Protein AF-A0A4R7KQU0-F1 (afdb_monomer_lite)

pLDDT: mean 95.73, std 4.53, range [57.97, 98.69]

Secondary structure (DSSP, 8-state):
----HHHHHHHTT--SPPPPHHHHHHHHHHHHHHHHH---EEEEEEEEEEE-SSEEEETTSS-EEESHHHHHHHTT-SEEEEEEEE--HHHHHHHHHHHHH-HHHHHHHHHHHHHHHHHHHHHHHHHHHHHHHHTT--------TTSTT--GGGHHHHHHHHTGGG-

Organism: NCBI:txid1096341

Structure (mmCIF, N/CA/C/O backbone):
data_AF-A0A4R7KQU0-F1
#
_entry.id   AF-A0A4R7KQU0-F1
#
loop_
_atom_site.group_PDB
_atom_site.id
_atom_site.type_symbol
_atom_site.label_atom_id
_atom_site.label_alt_id
_atom_site.label_comp_id
_atom_site.label_asym_id
_atom_site.label_entity_id
_atom_site.label_seq_id
_atom_site.pdbx_PDB_ins_code
_atom_site.Cartn_x
_atom_site.Cartn_y
_atom_site.Cartn_z
_atom_site.occupancy
_atom_site.B_iso_or_equiv
_atom_site.auth_seq_id
_atom_site.auth_comp_id
_atom_site.auth_asym_id
_atom_site.auth_atom_id
_atom_site.pdbx_PDB_model_num
ATOM 1 N N . MET A 1 1 ? 11.617 8.931 1.743 1.00 87.38 1 MET A N 1
ATOM 2 C CA . MET A 1 1 ? 11.592 7.809 0.778 1.00 87.38 1 MET A CA 1
ATOM 3 C C . MET A 1 1 ? 12.986 7.244 0.559 1.00 87.38 1 MET A C 1
ATOM 5 O O . MET A 1 1 ? 13.794 7.822 -0.166 1.00 87.38 1 MET A O 1
ATOM 9 N N . ASN A 1 2 ? 13.256 6.113 1.199 1.00 94.19 2 ASN A N 1
ATOM 10 C CA . ASN A 1 2 ? 14.468 5.327 1.020 1.00 94.19 2 ASN A CA 1
ATOM 11 C C . ASN A 1 2 ? 14.097 4.007 0.332 1.00 94.19 2 ASN A C 1
ATOM 13 O O . ASN A 1 2 ? 13.273 3.275 0.860 1.00 94.19 2 ASN A O 1
ATOM 17 N N . ILE A 1 3 ? 14.694 3.698 -0.820 1.00 97.19 3 ILE A N 1
ATOM 18 C CA . ILE A 1 3 ? 14.395 2.462 -1.558 1.00 97.19 3 ILE A CA 1
ATOM 19 C C . ILE A 1 3 ? 15.532 1.473 -1.313 1.00 97.19 3 ILE A C 1
ATOM 21 O O . ILE A 1 3 ? 16.648 1.673 -1.801 1.00 97.19 3 ILE A O 1
ATOM 25 N N . ASN A 1 4 ? 15.273 0.425 -0.529 1.00 96.44 4 ASN A N 1
ATOM 26 C CA . ASN A 1 4 ? 16.276 -0.583 -0.218 1.00 96.44 4 ASN A CA 1
ATOM 27 C C . ASN A 1 4 ? 16.451 -1.562 -1.384 1.00 96.44 4 ASN A C 1
ATOM 29 O O . ASN A 1 4 ? 15.604 -2.417 -1.637 1.00 96.44 4 ASN A O 1
ATOM 33 N N . LYS A 1 5 ? 17.604 -1.493 -2.053 1.00 95.44 5 LYS A N 1
ATOM 34 C CA . LYS A 1 5 ? 17.941 -2.376 -3.177 1.00 95.44 5 LYS A CA 1
ATOM 35 C C . LYS A 1 5 ? 17.812 -3.870 -2.841 1.00 95.44 5 LYS A C 1
ATOM 37 O O . LYS A 1 5 ? 17.408 -4.646 -3.701 1.00 95.44 5 LYS A O 1
ATOM 42 N N . ASN A 1 6 ? 18.111 -4.286 -1.609 1.00 94.38 6 ASN A N 1
ATOM 43 C CA . ASN A 1 6 ? 17.977 -5.694 -1.220 1.00 94.38 6 ASN A CA 1
ATOM 44 C C . ASN A 1 6 ? 16.511 -6.151 -1.205 1.00 94.38 6 ASN A C 1
ATOM 46 O O . ASN A 1 6 ? 16.221 -7.278 -1.601 1.00 94.38 6 ASN A O 1
ATOM 50 N N . GLU A 1 7 ? 15.587 -5.276 -0.807 1.00 96.62 7 GLU A N 1
ATOM 51 C CA . GLU A 1 7 ? 14.152 -5.565 -0.864 1.00 96.62 7 GLU A CA 1
ATOM 52 C C . GLU A 1 7 ? 13.645 -5.560 -2.308 1.00 96.62 7 GLU A C 1
ATOM 54 O O . GLU A 1 7 ? 12.916 -6.471 -2.694 1.00 96.62 7 GLU A O 1
ATOM 59 N N . VAL A 1 8 ? 14.119 -4.630 -3.148 1.00 97.25 8 VAL A N 1
ATOM 60 C CA . VAL 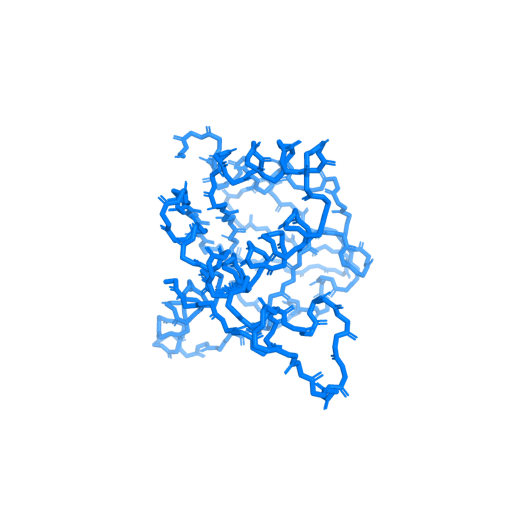A 1 8 ? 13.844 -4.651 -4.598 1.00 97.25 8 VAL A CA 1
ATOM 61 C C . VAL A 1 8 ? 14.257 -5.994 -5.206 1.00 97.25 8 VAL A C 1
ATOM 63 O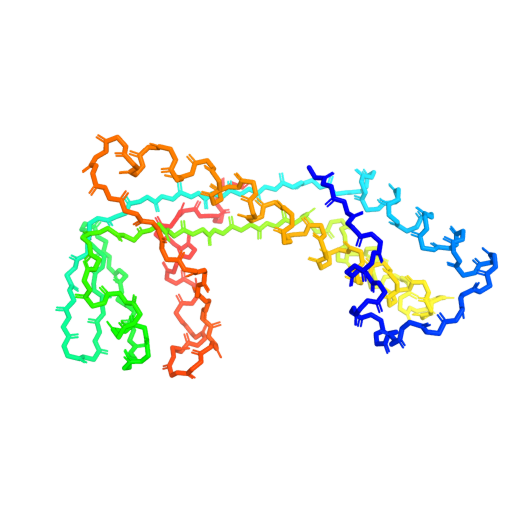 O . VAL A 1 8 ? 13.461 -6.649 -5.876 1.00 97.25 8 VAL A O 1
ATOM 66 N N . LEU A 1 9 ? 15.473 -6.463 -4.917 1.00 95.75 9 LEU A N 1
ATOM 67 C CA . LEU A 1 9 ? 15.956 -7.773 -5.358 1.00 95.75 9 LEU A CA 1
ATOM 68 C C . LEU A 1 9 ? 15.082 -8.921 -4.826 1.00 95.75 9 LEU A C 1
ATOM 70 O O . LEU A 1 9 ? 14.773 -9.852 -5.573 1.00 95.75 9 LEU A O 1
ATOM 74 N N . ARG A 1 10 ? 14.636 -8.851 -3.565 1.00 95.38 10 ARG A N 1
ATOM 75 C CA . ARG A 1 10 ? 13.711 -9.833 -2.980 1.00 95.38 10 ARG A CA 1
ATOM 76 C C . ARG A 1 10 ? 12.378 -9.875 -3.733 1.00 95.38 10 ARG A C 1
ATOM 78 O O . ARG A 1 10 ? 11.906 -10.975 -4.025 1.00 95.38 10 ARG A O 1
ATOM 85 N N . TYR A 1 11 ? 11.791 -8.726 -4.079 1.00 96.00 11 TYR A N 1
ATOM 86 C CA . TYR A 1 11 ? 10.566 -8.650 -4.890 1.00 96.00 11 TYR A CA 1
ATOM 87 C C . TYR A 1 11 ? 10.770 -9.205 -6.305 1.00 96.00 11 TYR A C 1
ATOM 89 O O . TYR A 1 11 ? 9.891 -9.884 -6.828 1.00 96.00 11 TYR A O 1
ATOM 97 N N . LEU A 1 12 ? 11.964 -9.028 -6.878 1.00 95.12 12 LEU A N 1
ATOM 98 C CA . LEU A 1 12 ? 12.368 -9.641 -8.148 1.00 95.12 12 LEU A CA 1
ATOM 99 C C . LEU A 1 12 ? 12.672 -11.151 -8.039 1.00 95.12 12 LEU A C 1
ATOM 101 O O . LEU A 1 12 ? 13.053 -11.780 -9.026 1.00 95.12 12 LEU A O 1
ATOM 105 N N . GLY A 1 13 ? 12.526 -11.756 -6.855 1.00 93.81 13 GLY A N 1
ATOM 106 C CA . GLY A 1 13 ? 12.734 -13.187 -6.631 1.00 93.81 13 GLY A CA 1
ATOM 107 C C . GLY A 1 13 ? 14.199 -13.609 -6.494 1.00 93.81 13 GLY A C 1
ATOM 108 O O . GLY A 1 13 ? 14.498 -14.807 -6.566 1.00 93.81 13 GLY A O 1
ATOM 109 N N . TYR A 1 14 ? 15.121 -12.665 -6.281 1.00 92.06 14 TYR A N 1
ATOM 110 C CA . TYR A 1 14 ? 16.527 -12.978 -6.036 1.00 92.06 14 TYR A CA 1
ATOM 111 C C . TYR A 1 14 ? 16.717 -13.635 -4.661 1.00 92.06 14 TYR A C 1
ATOM 113 O O . TYR A 1 14 ? 16.144 -13.234 -3.651 1.00 92.06 14 TYR A O 1
ATOM 121 N N . LYS A 1 15 ? 17.551 -14.675 -4.637 1.00 87.56 15 LYS A N 1
ATOM 122 C CA . LYS A 1 15 ? 17.918 -15.504 -3.484 1.00 87.56 15 LYS A CA 1
ATOM 123 C C . LYS A 1 15 ? 19.434 -15.469 -3.265 1.00 87.56 15 LYS A C 1
ATOM 125 O O . LYS A 1 15 ? 20.073 -16.512 -3.147 1.00 87.56 15 LYS A O 1
ATOM 130 N N . ASN A 1 16 ? 20.002 -14.263 -3.223 1.00 82.56 16 ASN A N 1
ATOM 131 C CA . ASN A 1 16 ? 21.435 -14.002 -3.017 1.00 82.56 16 ASN A CA 1
ATOM 132 C C . ASN A 1 16 ? 22.372 -14.556 -4.108 1.00 82.56 16 ASN A C 1
ATOM 134 O O . ASN A 1 16 ? 23.564 -14.737 -3.860 1.00 82.56 16 ASN A O 1
ATOM 138 N N . GLN A 1 17 ? 21.868 -14.827 -5.316 1.00 88.94 17 GLN A N 1
ATOM 139 C CA . GLN A 1 17 ? 22.739 -15.047 -6.470 1.00 88.94 17 GLN A CA 1
ATOM 140 C C . GLN A 1 17 ? 23.491 -13.754 -6.834 1.00 88.94 17 GLN A C 1
ATOM 142 O O . GLN A 1 17 ? 22.959 -12.663 -6.603 1.00 88.94 17 GLN A O 1
ATOM 147 N N . PRO A 1 18 ? 24.703 -13.851 -7.412 1.00 84.81 18 PRO A N 1
ATOM 148 C CA . PRO A 1 18 ? 25.403 -12.678 -7.915 1.00 84.81 18 PRO A CA 1
ATOM 149 C C . PRO A 1 18 ? 24.569 -11.977 -8.993 1.00 84.81 18 PRO A C 1
ATOM 151 O O . PRO A 1 18 ? 23.957 -12.632 -9.838 1.00 84.81 18 PRO A O 1
ATOM 154 N N . ILE A 1 19 ? 24.570 -10.648 -8.950 1.00 89.81 19 ILE A N 1
ATOM 155 C CA . ILE A 1 19 ? 24.015 -9.787 -9.995 1.00 89.81 19 ILE A CA 1
ATOM 156 C C . ILE A 1 19 ? 25.167 -9.260 -10.844 1.00 89.81 19 ILE A C 1
ATOM 158 O O . ILE A 1 19 ? 26.235 -8.953 -10.307 1.00 89.81 19 ILE A O 1
ATOM 162 N N . ASP A 1 20 ? 24.972 -9.194 -12.158 1.00 91.44 20 ASP A N 1
ATOM 163 C CA . ASP A 1 20 ? 25.934 -8.521 -13.025 1.00 91.44 20 ASP A CA 1
ATOM 164 C C . ASP A 1 20 ? 25.816 -6.993 -12.900 1.00 91.44 20 ASP A C 1
ATOM 166 O O . ASP A 1 20 ? 24.857 -6.452 -12.339 1.00 91.44 20 ASP A O 1
ATOM 170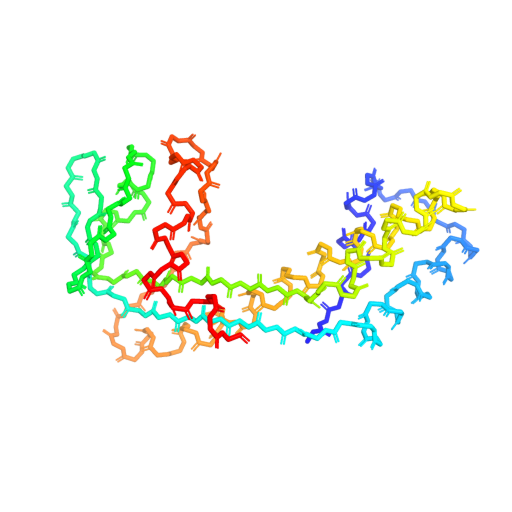 N N . GLU A 1 21 ? 26.843 -6.296 -13.383 1.00 93.38 21 GLU A N 1
ATOM 171 C CA . GLU A 1 21 ? 26.944 -4.839 -13.286 1.00 93.38 21 GLU A CA 1
ATOM 172 C C . GLU A 1 21 ? 25.811 -4.140 -14.050 1.00 93.38 21 GLU A C 1
ATOM 174 O O . GLU A 1 21 ? 25.198 -3.221 -13.516 1.00 93.38 21 GLU A O 1
ATOM 179 N N . ASN A 1 22 ? 25.438 -4.658 -15.226 1.00 93.38 22 ASN A N 1
ATOM 180 C CA . ASN A 1 22 ? 24.360 -4.105 -16.050 1.00 93.38 22 ASN A CA 1
ATOM 181 C C . ASN A 1 22 ? 23.008 -4.127 -15.326 1.00 93.38 22 ASN A C 1
ATOM 183 O O . ASN A 1 22 ? 22.265 -3.146 -15.351 1.00 93.38 22 ASN A O 1
ATOM 187 N N . LEU A 1 23 ? 22.662 -5.243 -14.679 1.00 91.88 23 LEU A N 1
ATOM 188 C CA . LEU A 1 23 ? 21.429 -5.351 -13.910 1.00 91.88 23 LEU A CA 1
ATOM 189 C C . LEU A 1 23 ? 21.466 -4.439 -12.682 1.00 91.88 23 LEU A C 1
ATOM 191 O O . LEU A 1 23 ? 20.458 -3.817 -12.350 1.00 91.88 23 LEU A O 1
ATOM 195 N N . ASN A 1 24 ? 22.612 -4.354 -12.007 1.00 95.00 24 ASN A N 1
ATOM 196 C CA . ASN A 1 24 ? 22.767 -3.480 -10.853 1.00 95.00 24 ASN A CA 1
ATOM 197 C C . ASN A 1 24 ? 22.567 -2.001 -11.231 1.00 95.00 24 ASN A C 1
ATOM 199 O O . ASN A 1 24 ? 21.805 -1.303 -10.561 1.00 95.00 24 ASN A O 1
ATOM 203 N N . GLU A 1 25 ? 23.178 -1.553 -12.330 1.00 97.06 25 GLU A N 1
ATOM 204 C CA . GLU A 1 25 ? 22.988 -0.211 -12.892 1.00 97.06 25 GLU A CA 1
ATOM 205 C C . GLU A 1 25 ? 21.537 0.031 -13.327 1.00 97.06 25 GLU A C 1
ATOM 207 O O . GLU A 1 25 ? 20.980 1.103 -13.084 1.00 97.06 25 GLU A O 1
ATOM 212 N N . LEU A 1 26 ? 20.886 -0.973 -13.925 1.00 97.19 26 LEU A N 1
ATOM 213 C CA . LEU A 1 26 ? 19.481 -0.876 -14.313 1.00 97.19 26 LEU A CA 1
ATOM 214 C C . LEU A 1 26 ? 18.575 -0.674 -13.092 1.00 97.19 26 LEU A C 1
ATOM 216 O O . LEU A 1 26 ? 17.694 0.188 -13.133 1.00 97.19 26 LEU A O 1
ATOM 220 N N . ILE A 1 27 ? 18.808 -1.414 -12.004 1.00 97.75 27 ILE A N 1
ATOM 221 C CA . ILE A 1 27 ? 18.079 -1.239 -10.741 1.00 97.75 27 ILE A CA 1
ATOM 222 C C . ILE A 1 27 ? 18.312 0.164 -10.177 1.00 97.75 27 ILE A C 1
ATOM 224 O O . ILE A 1 27 ? 17.339 0.833 -9.834 1.00 97.75 27 ILE A O 1
ATOM 228 N N . ASP A 1 28 ? 19.559 0.640 -10.133 1.00 98.19 28 ASP A N 1
ATOM 229 C CA . ASP A 1 28 ? 19.868 1.999 -9.665 1.00 98.19 28 ASP A CA 1
ATOM 230 C C . ASP A 1 28 ? 19.146 3.068 -10.494 1.00 98.19 28 ASP A C 1
ATOM 232 O O . ASP A 1 28 ? 18.506 3.959 -9.936 1.00 98.19 28 ASP A O 1
ATOM 236 N N . SER A 1 29 ? 19.135 2.922 -11.821 1.00 98.44 29 SER A N 1
ATOM 237 C CA . SER A 1 29 ? 18.414 3.846 -12.702 1.00 98.44 29 SER A CA 1
ATOM 238 C C . SER A 1 29 ? 16.898 3.848 -12.461 1.00 98.44 29 SER A C 1
ATOM 240 O O . SER A 1 29 ? 16.261 4.896 -12.556 1.00 98.44 29 SER A O 1
ATOM 242 N N . CYS A 1 30 ? 16.305 2.697 -12.123 1.00 98.62 30 CYS A N 1
ATOM 243 C CA . CYS A 1 30 ? 14.879 2.596 -11.803 1.00 98.62 30 CYS A CA 1
ATOM 244 C C . CYS A 1 30 ? 14.566 3.201 -10.429 1.00 98.62 30 CYS A C 1
ATOM 246 O O . CYS A 1 30 ? 13.541 3.861 -10.270 1.00 98.62 30 CYS A O 1
ATOM 248 N N . ILE A 1 31 ? 15.455 3.021 -9.447 1.00 98.62 31 ILE A N 1
ATOM 249 C CA . ILE A 1 31 ? 15.350 3.657 -8.127 1.00 98.62 31 ILE A CA 1
ATOM 250 C C . ILE A 1 31 ? 15.333 5.181 -8.274 1.00 98.62 31 ILE A C 1
ATOM 252 O O . ILE A 1 31 ? 14.490 5.850 -7.670 1.00 98.62 31 ILE A O 1
ATOM 256 N N . ASP A 1 32 ? 16.249 5.731 -9.069 1.00 98.50 32 ASP A N 1
ATOM 257 C CA . ASP A 1 32 ? 16.328 7.173 -9.292 1.00 98.50 32 ASP A CA 1
ATOM 258 C C . ASP A 1 32 ? 15.122 7.694 -10.078 1.00 98.50 32 ASP A C 1
ATOM 260 O O . ASP A 1 32 ? 14.548 8.718 -9.704 1.00 98.50 32 ASP A O 1
ATOM 264 N N . GLU A 1 33 ? 14.647 6.949 -11.079 1.00 98.56 33 GLU A N 1
ATOM 265 C CA . GLU A 1 33 ? 13.427 7.305 -11.805 1.00 98.56 33 GLU A CA 1
ATOM 266 C C . GLU A 1 33 ? 12.190 7.327 -10.894 1.00 98.56 33 GLU A C 1
ATOM 268 O O . GLU A 1 33 ? 11.413 8.276 -10.971 1.00 98.56 33 GLU A O 1
ATOM 273 N N . ILE A 1 34 ? 12.007 6.351 -9.991 1.00 98.56 34 ILE A N 1
ATOM 274 C CA . ILE A 1 34 ? 10.901 6.380 -9.014 1.00 98.56 34 ILE A CA 1
ATOM 275 C C . ILE A 1 34 ? 10.960 7.648 -8.160 1.00 98.56 34 ILE A C 1
ATOM 277 O O . ILE A 1 34 ? 9.939 8.316 -7.979 1.00 98.56 34 ILE A O 1
ATOM 281 N N . LYS A 1 35 ? 12.145 8.011 -7.656 1.00 97.88 35 LYS A N 1
ATOM 282 C CA . LYS A 1 35 ? 12.322 9.237 -6.862 1.00 97.88 35 LYS A CA 1
ATOM 283 C C . LYS A 1 35 ? 11.970 10.493 -7.653 1.00 97.88 35 LYS A C 1
ATOM 285 O O . LYS A 1 35 ? 11.420 11.419 -7.068 1.00 97.88 35 LYS A O 1
ATOM 290 N N . GLU A 1 36 ? 12.263 10.521 -8.948 1.00 98.19 36 GLU A N 1
ATOM 291 C CA . GLU A 1 36 ? 11.957 11.655 -9.820 1.00 98.19 36 GLU A CA 1
ATOM 292 C C . GLU A 1 36 ? 10.459 11.769 -10.146 1.00 98.19 36 GLU A C 1
ATOM 294 O O . GLU A 1 36 ? 9.893 12.862 -10.093 1.00 98.19 36 GLU A O 1
ATOM 299 N N . ILE A 1 37 ? 9.805 10.658 -10.504 1.00 98.19 37 ILE A N 1
ATOM 300 C CA . ILE A 1 37 ? 8.431 10.691 -11.031 1.00 98.19 37 ILE A CA 1
ATOM 301 C C . ILE A 1 37 ? 7.352 10.626 -9.946 1.00 98.19 37 ILE A C 1
ATOM 303 O O . ILE A 1 37 ? 6.207 11.007 -10.217 1.00 98.19 37 ILE A O 1
ATOM 307 N N . SER A 1 38 ? 7.687 10.114 -8.759 1.00 97.62 38 SER A N 1
ATOM 308 C CA . SER A 1 38 ? 6.732 9.964 -7.660 1.00 97.62 38 SER A CA 1
ATOM 309 C C . SER A 1 38 ? 6.262 11.319 -7.118 1.00 97.62 38 SER A C 1
ATOM 311 O O . SER A 1 38 ? 7.029 12.271 -6.992 1.00 97.62 38 SER A O 1
ATOM 313 N N . ASP A 1 39 ? 4.978 11.394 -6.778 1.00 96.62 39 ASP A N 1
ATOM 314 C CA . ASP A 1 39 ? 4.374 12.486 -6.007 1.00 96.62 39 ASP A CA 1
ATOM 315 C C . ASP A 1 39 ? 3.701 11.862 -4.778 1.00 96.62 39 ASP A C 1
ATOM 317 O O . ASP A 1 39 ? 2.481 11.657 -4.774 1.00 96.62 39 ASP A O 1
ATOM 321 N N . PRO A 1 40 ? 4.496 11.427 -3.779 1.00 96.25 40 PRO A N 1
ATOM 322 C CA . PRO A 1 40 ? 3.985 10.621 -2.690 1.00 96.25 40 PRO A CA 1
ATOM 323 C C . PRO A 1 40 ? 3.014 11.415 -1.821 1.00 96.25 40 PRO A C 1
ATOM 325 O O . PRO A 1 40 ? 3.323 12.502 -1.330 1.00 96.25 40 PRO A O 1
ATOM 328 N N . ARG A 1 41 ? 1.843 10.830 -1.577 1.00 95.69 41 ARG A N 1
ATOM 329 C CA . ARG A 1 41 ? 0.824 11.383 -0.681 1.00 95.69 41 ARG A CA 1
ATOM 330 C C . ARG A 1 41 ? 0.374 10.320 0.291 1.00 95.69 41 ARG A C 1
ATOM 332 O O . ARG A 1 41 ? 0.274 9.144 -0.055 1.00 95.69 41 ARG A O 1
ATOM 339 N N . TYR A 1 42 ? 0.064 10.746 1.505 1.00 96.19 42 TYR A N 1
ATOM 340 C CA . TYR A 1 42 ? -0.555 9.883 2.491 1.00 96.19 42 TYR A CA 1
ATOM 341 C C . TYR A 1 42 ? -1.539 10.662 3.354 1.00 96.19 42 TYR A C 1
ATOM 343 O O . TYR A 1 42 ? -1.456 11.884 3.510 1.00 96.19 42 TYR A O 1
ATOM 351 N N . ILE A 1 43 ? -2.467 9.925 3.945 1.00 96.94 43 ILE A N 1
ATOM 352 C CA . ILE A 1 43 ? -3.348 10.414 4.990 1.00 96.94 43 ILE A CA 1
ATOM 353 C C . ILE A 1 43 ? -3.467 9.354 6.075 1.00 96.94 43 ILE A C 1
ATOM 355 O O . ILE A 1 43 ? -3.679 8.178 5.792 1.00 96.94 43 ILE A O 1
ATOM 359 N N . CYS A 1 44 ? -3.317 9.792 7.322 1.00 96.25 44 CYS A N 1
ATOM 360 C CA . CYS A 1 44 ? -3.441 8.943 8.491 1.00 96.25 44 CYS A CA 1
ATOM 361 C C . CYS A 1 44 ? -4.304 9.631 9.542 1.00 96.25 44 CYS A C 1
ATOM 363 O O . CYS A 1 44 ? -3.987 10.743 9.962 1.00 96.25 44 CYS A O 1
ATOM 365 N N . ASN A 1 45 ? -5.348 8.941 9.996 1.00 96.12 45 ASN A N 1
ATOM 366 C CA . ASN A 1 45 ? -6.182 9.372 11.114 1.00 96.12 45 ASN A CA 1
ATOM 367 C C . ASN A 1 45 ? -6.241 8.259 12.165 1.00 96.12 45 ASN A C 1
ATOM 369 O O . ASN A 1 45 ? -6.248 7.076 11.827 1.00 96.12 45 ASN A O 1
ATOM 373 N N . ILE A 1 46 ? -6.301 8.642 13.441 1.00 96.56 46 ILE A N 1
ATOM 374 C CA . ILE A 1 46 ? -6.392 7.707 14.568 1.00 96.56 46 ILE A CA 1
ATOM 375 C C . ILE A 1 46 ? -7.790 7.794 15.174 1.00 96.56 46 ILE A C 1
ATOM 377 O O . ILE A 1 46 ? -8.258 8.881 15.513 1.00 96.56 46 ILE A O 1
ATOM 381 N N . PHE A 1 47 ? -8.432 6.642 15.344 1.00 97.44 47 PHE A N 1
ATOM 382 C CA . PHE A 1 47 ? -9.787 6.518 15.875 1.00 97.44 47 PHE A CA 1
ATOM 383 C C . PHE A 1 47 ? -9.785 5.663 17.135 1.00 97.44 47 PHE A C 1
ATOM 385 O O . PHE A 1 47 ? -9.066 4.669 17.200 1.00 97.44 47 PHE A O 1
ATOM 392 N N . ASP A 1 48 ? -10.620 6.000 18.116 1.00 97.69 48 ASP A N 1
ATOM 393 C CA . ASP A 1 48 ? -10.929 5.065 19.201 1.00 97.69 48 ASP A CA 1
ATOM 394 C C . ASP A 1 48 ? -11.738 3.890 18.638 1.00 97.69 48 ASP A C 1
ATOM 396 O O . ASP A 1 48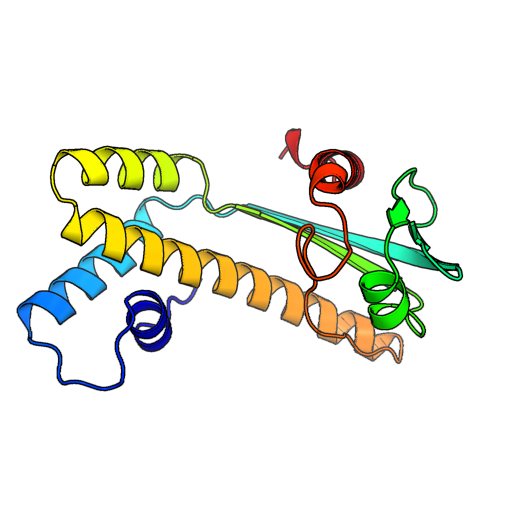 ? -12.614 4.089 17.793 1.00 97.69 48 ASP A O 1
ATOM 400 N N . VAL A 1 49 ? -11.492 2.670 19.111 1.00 97.75 49 VAL A N 1
ATOM 401 C CA . VAL A 1 49 ? -12.167 1.473 18.586 1.00 97.75 49 VAL A CA 1
ATOM 402 C C . VAL A 1 49 ? -13.015 0.762 19.626 1.00 97.75 49 VAL A C 1
ATOM 404 O O . VAL A 1 49 ? -12.703 0.742 20.815 1.00 97.75 49 VAL A O 1
ATOM 407 N N . LYS A 1 50 ? -14.092 0.141 19.148 1.00 97.75 50 LYS A N 1
ATOM 408 C CA . LYS A 1 50 ? -14.879 -0.837 19.898 1.00 97.75 50 LYS A CA 1
ATOM 409 C C . LYS A 1 50 ? -14.744 -2.182 19.211 1.00 97.75 50 LYS A C 1
ATOM 411 O O . LYS A 1 50 ? -15.105 -2.320 18.044 1.00 97.75 50 LYS A O 1
ATOM 416 N N . VAL A 1 51 ? -14.207 -3.150 19.938 1.00 97.12 51 VAL A N 1
ATOM 417 C CA . VAL A 1 51 ? -13.971 -4.498 19.426 1.00 97.12 51 VAL A CA 1
ATOM 418 C C . VAL A 1 51 ? -15.103 -5.411 19.880 1.00 97.12 51 VAL A C 1
ATOM 420 O O . VAL A 1 51 ? -15.384 -5.513 21.074 1.00 97.12 51 VAL A O 1
ATOM 423 N N . PHE A 1 52 ? -15.738 -6.071 18.920 1.00 95.88 52 PHE A N 1
ATOM 424 C CA . PHE A 1 52 ? -16.772 -7.083 19.109 1.00 95.88 52 PHE A CA 1
ATOM 425 C C . PHE A 1 52 ? -16.273 -8.434 18.586 1.00 95.88 52 PHE A C 1
ATOM 427 O O . PHE A 1 52 ? -15.211 -8.518 17.976 1.00 95.88 52 PHE A O 1
ATOM 434 N N . GLU A 1 53 ? -17.043 -9.502 18.804 1.00 91.56 53 GLU A N 1
ATOM 435 C CA . GLU A 1 53 ? -16.621 -10.882 18.512 1.00 91.56 53 GLU A CA 1
ATOM 436 C C . GLU A 1 53 ? -16.149 -11.112 17.063 1.00 91.56 53 GLU A C 1
ATOM 438 O O . GLU A 1 53 ? -15.185 -11.842 16.857 1.00 91.56 53 GLU A O 1
ATOM 443 N N . ASN A 1 54 ? -16.777 -10.470 16.070 1.00 94.56 54 ASN A N 1
ATOM 444 C CA . ASN A 1 54 ? -16.447 -10.641 14.644 1.00 94.56 54 ASN A CA 1
ATOM 445 C C . ASN A 1 54 ? -16.304 -9.316 13.877 1.00 94.56 54 ASN A C 1
ATOM 447 O O . ASN A 1 54 ? -16.286 -9.307 12.644 1.00 94.56 54 ASN A O 1
ATOM 451 N N . GLU A 1 55 ? -16.252 -8.192 14.590 1.00 96.94 55 GLU A N 1
ATOM 452 C CA . GLU A 1 55 ? -16.067 -6.888 13.965 1.00 96.94 55 GLU A CA 1
ATOM 453 C C . GLU A 1 55 ? -15.399 -5.871 14.891 1.00 96.94 55 GLU A C 1
ATOM 455 O O . GLU A 1 55 ? -15.479 -5.958 16.117 1.00 96.94 55 GLU A O 1
ATOM 460 N N . VAL A 1 56 ? -14.775 -4.865 14.286 1.00 98.19 56 VAL A N 1
ATOM 461 C CA . VAL A 1 56 ? -14.195 -3.704 14.958 1.00 98.19 56 VAL A CA 1
ATOM 462 C C . VAL A 1 56 ? -14.834 -2.445 14.394 1.00 98.19 56 VAL A C 1
ATOM 464 O O . VAL A 1 56 ? -14.779 -2.196 13.191 1.00 98.19 56 VAL A O 1
ATOM 467 N N . GLN A 1 57 ? -15.429 -1.636 15.263 1.00 98.12 57 GLN A N 1
ATOM 468 C CA . GLN A 1 57 ? -16.058 -0.372 14.887 1.00 98.12 57 GLN A CA 1
ATOM 469 C C . GLN A 1 57 ? -15.147 0.800 15.247 1.00 98.12 57 GLN A C 1
ATOM 471 O O . GLN A 1 57 ? -14.673 0.901 16.383 1.00 98.12 57 GLN A O 1
ATOM 476 N N . LEU A 1 58 ? -14.932 1.706 14.291 1.00 98.00 58 LEU A N 1
ATOM 477 C CA . LEU A 1 58 ? -14.174 2.936 14.508 1.00 98.00 58 LEU A CA 1
ATOM 478 C C . LEU A 1 58 ? -15.115 4.044 14.985 1.00 98.00 58 LEU A C 1
ATOM 480 O O . LEU A 1 58 ? -16.040 4.452 14.280 1.00 98.00 58 LEU A O 1
ATOM 484 N N . SER A 1 59 ? -14.876 4.534 16.199 1.00 97.25 59 SER A N 1
ATOM 485 C CA . SER A 1 59 ? -15.740 5.506 16.872 1.00 97.25 59 SER A CA 1
ATOM 486 C C . SER A 1 59 ? -15.843 6.806 16.077 1.00 97.25 59 SER A C 1
ATOM 488 O O . SER A 1 59 ? -14.863 7.274 15.503 1.00 97.25 59 SER A O 1
ATOM 490 N N . ASN A 1 60 ? -17.033 7.415 16.087 1.00 95.00 60 ASN A N 1
ATOM 491 C CA . ASN A 1 60 ? -17.364 8.634 15.333 1.00 95.00 60 ASN A CA 1
ATOM 492 C C . ASN A 1 60 ? -17.270 8.484 13.804 1.00 95.00 60 ASN A C 1
ATOM 494 O O . ASN A 1 60 ? -17.166 9.477 13.086 1.00 95.00 60 ASN A O 1
ATOM 498 N N . THR A 1 61 ? -17.333 7.252 13.298 1.00 95.81 61 THR A N 1
ATOM 499 C CA . THR A 1 61 ? -17.374 6.945 11.866 1.00 95.81 61 THR A CA 1
ATOM 500 C C . THR A 1 61 ? -18.404 5.848 11.595 1.00 95.81 61 THR A C 1
ATOM 502 O O . THR A 1 61 ? -18.871 5.186 12.519 1.00 95.81 61 THR A O 1
ATOM 505 N N . ASN A 1 62 ? -18.724 5.623 10.320 1.00 92.75 62 ASN A N 1
ATOM 506 C CA . ASN A 1 62 ? -19.533 4.478 9.890 1.00 92.75 62 ASN A CA 1
ATOM 507 C C . ASN A 1 62 ? -18.665 3.280 9.452 1.00 92.75 62 ASN A C 1
ATOM 509 O O . ASN A 1 62 ? -19.171 2.354 8.821 1.00 92.75 62 ASN A O 1
ATOM 513 N N . LEU A 1 63 ? -17.356 3.298 9.733 1.00 97.38 63 LEU A N 1
ATOM 514 C CA . LEU A 1 63 ? -16.436 2.243 9.320 1.00 97.38 63 LEU A CA 1
ATOM 515 C C . LEU A 1 63 ? -16.458 1.085 10.319 1.00 97.38 63 LEU A C 1
ATOM 517 O O . LEU A 1 63 ? -16.164 1.243 11.505 1.00 97.38 63 LEU A O 1
ATOM 521 N N . THR A 1 64 ? -16.792 -0.090 9.793 1.00 97.50 64 THR A N 1
ATOM 522 C CA . THR A 1 64 ? -16.763 -1.366 10.507 1.00 97.50 64 THR A CA 1
ATOM 523 C C . THR A 1 64 ? -15.847 -2.322 9.757 1.00 97.50 64 THR A C 1
ATOM 525 O O . THR A 1 64 ? -16.082 -2.615 8.586 1.00 97.50 64 THR A O 1
ATOM 528 N N . LEU A 1 65 ? -14.808 -2.807 10.430 1.00 97.94 65 LEU A N 1
ATOM 529 C CA . LEU A 1 65 ? -13.907 -3.833 9.917 1.00 97.94 65 LEU A CA 1
ATOM 530 C C . LEU A 1 65 ? -14.444 -5.192 10.358 1.00 97.94 65 LEU A C 1
ATOM 532 O O . LEU A 1 65 ? -14.529 -5.454 11.554 1.00 97.94 65 LEU A O 1
ATOM 536 N N . ARG A 1 66 ? -14.843 -6.040 9.413 1.00 97.50 66 ARG A N 1
ATOM 537 C CA . ARG A 1 66 ? -15.410 -7.366 9.701 1.00 97.50 66 ARG A CA 1
ATOM 538 C C . ARG A 1 66 ? -14.350 -8.443 9.523 1.00 97.50 66 ARG A C 1
ATOM 540 O O . ARG A 1 66 ? -13.524 -8.323 8.625 1.00 97.50 66 ARG A O 1
ATOM 547 N N . GLY A 1 67 ? -14.413 -9.486 10.342 1.00 97.12 67 GLY A N 1
ATOM 548 C CA . GLY A 1 67 ? -13.497 -10.625 10.275 1.00 97.12 67 GLY A CA 1
ATOM 549 C C . GLY A 1 67 ? -12.929 -10.990 11.641 1.00 97.12 67 GLY A C 1
ATOM 550 O O . GLY A 1 67 ? -12.711 -10.133 12.501 1.00 97.12 67 GLY A O 1
ATOM 551 N N . ARG A 1 68 ? -12.682 -12.280 11.855 1.00 97.44 68 ARG A N 1
ATOM 552 C CA . ARG A 1 68 ? -12.089 -12.792 13.093 1.00 97.44 68 ARG A CA 1
ATOM 553 C C . ARG A 1 68 ? -10.628 -12.395 13.206 1.00 97.44 68 ARG A C 1
ATOM 555 O O . ARG A 1 68 ? -10.171 -12.111 14.311 1.00 97.44 68 ARG A O 1
ATOM 562 N N . ASP A 1 69 ? -9.898 -12.355 12.096 1.00 97.00 69 ASP A N 1
ATOM 563 C CA . ASP A 1 69 ? -8.468 -12.063 12.108 1.00 97.00 69 ASP A CA 1
ATOM 564 C C . ASP A 1 69 ? -8.213 -10.602 12.480 1.00 97.00 69 ASP A C 1
ATOM 566 O O . ASP A 1 69 ? -7.394 -10.336 13.361 1.00 97.00 69 ASP A O 1
ATOM 570 N N . ILE A 1 70 ? -8.978 -9.661 11.913 1.00 97.44 70 ILE A N 1
ATOM 571 C CA . ILE A 1 70 ? -8.879 -8.240 12.279 1.00 97.44 70 ILE A CA 1
ATOM 572 C C . ILE A 1 70 ? -9.339 -7.982 13.722 1.00 97.44 70 ILE A C 1
ATOM 574 O O . ILE A 1 70 ? -8.693 -7.226 14.451 1.00 97.44 70 ILE A O 1
ATOM 578 N N . THR A 1 71 ? -10.396 -8.659 14.182 1.00 97.62 71 THR A N 1
ATOM 579 C CA . THR A 1 71 ? -10.830 -8.598 15.584 1.00 97.62 71 THR A CA 1
ATOM 580 C C . THR A 1 71 ? -9.745 -9.116 16.524 1.00 97.62 71 THR A C 1
ATOM 582 O O . THR A 1 71 ? -9.468 -8.496 17.549 1.00 97.62 71 THR A O 1
ATOM 585 N N . ASN A 1 72 ? -9.098 -10.235 16.191 1.00 96.94 72 ASN A N 1
ATOM 586 C CA . ASN A 1 72 ? -8.002 -10.786 16.986 1.00 96.94 72 ASN A CA 1
ATOM 587 C C . ASN A 1 72 ? -6.789 -9.855 16.994 1.00 96.94 72 ASN A C 1
ATOM 589 O O . ASN A 1 72 ? -6.197 -9.631 18.050 1.00 96.94 72 ASN A O 1
ATOM 593 N N . HIS A 1 73 ? -6.463 -9.284 15.837 1.00 97.31 73 HIS A N 1
ATOM 594 C CA . HIS A 1 73 ? -5.374 -8.335 15.657 1.00 97.31 73 HIS A CA 1
ATOM 595 C C . HIS A 1 73 ? -5.557 -7.057 16.497 1.00 97.31 73 HIS A C 1
ATOM 597 O O . HIS A 1 73 ? -4.581 -6.536 17.038 1.00 97.31 73 HIS A O 1
ATOM 603 N N . LEU A 1 74 ? -6.801 -6.588 16.661 1.00 97.19 74 LEU A N 1
ATOM 604 C CA . LEU A 1 74 ? -7.149 -5.378 17.418 1.00 97.19 74 LEU A CA 1
ATOM 605 C C . LEU A 1 74 ? -7.740 -5.650 18.812 1.00 97.19 74 LEU A C 1
ATOM 607 O O . LEU A 1 74 ? -8.151 -4.709 19.483 1.00 97.19 74 LEU A O 1
ATOM 611 N N . ARG A 1 75 ? -7.763 -6.904 19.289 1.00 96.12 75 ARG A N 1
ATOM 612 C CA . ARG A 1 75 ? -8.510 -7.335 20.491 1.00 96.12 75 ARG A CA 1
ATOM 613 C C . ARG A 1 75 ? -8.263 -6.484 21.739 1.00 96.12 75 ARG A C 1
ATOM 615 O O . ARG A 1 75 ? -9.193 -6.217 22.493 1.00 96.12 75 ARG A O 1
ATOM 622 N N . ASN A 1 76 ? -7.012 -6.085 21.958 1.00 95.19 76 ASN A N 1
ATOM 623 C CA . ASN A 1 76 ? -6.587 -5.300 23.122 1.00 95.19 76 ASN A CA 1
ATOM 624 C C . ASN A 1 76 ? -6.302 -3.829 22.772 1.00 95.19 76 ASN A C 1
ATOM 626 O O . ASN A 1 76 ? -5.790 -3.078 23.606 1.00 95.19 76 ASN A O 1
ATOM 630 N N . SER A 1 77 ? -6.603 -3.420 21.541 1.00 96.75 77 SER A N 1
ATOM 631 C CA . SER A 1 77 ? -6.339 -2.078 21.044 1.00 96.75 77 SER A CA 1
ATOM 632 C C . SER A 1 77 ? -7.428 -1.119 21.512 1.00 96.75 77 SER A C 1
ATOM 634 O O . SER A 1 77 ? -8.619 -1.396 21.408 1.00 96.75 77 SER A O 1
ATOM 636 N N . LYS A 1 78 ? -7.012 0.047 22.015 1.00 96.12 78 LYS A N 1
ATOM 637 C CA . LYS A 1 78 ? -7.924 1.155 22.358 1.00 96.12 78 LYS A CA 1
ATOM 638 C C . LYS A 1 78 ? -8.174 2.083 21.173 1.00 96.12 78 LYS A C 1
ATOM 640 O O . LYS A 1 78 ? -9.210 2.736 21.098 1.00 96.12 78 LYS A O 1
ATOM 645 N N . LYS A 1 79 ? -7.201 2.144 20.265 1.00 97.31 79 LYS A N 1
ATOM 646 C CA . LYS A 1 79 ? -7.174 3.013 19.093 1.00 97.31 79 LYS A CA 1
ATOM 647 C C . LYS A 1 79 ? -6.743 2.219 17.863 1.00 97.31 79 LYS A C 1
ATOM 649 O O . LYS A 1 79 ? -6.040 1.219 17.990 1.00 97.31 79 LYS A O 1
ATOM 654 N N . CYS A 1 80 ? -7.140 2.685 16.688 1.00 97.44 80 CYS A N 1
ATOM 655 C CA . CYS A 1 80 ? -6.706 2.175 15.394 1.00 97.44 80 CYS A CA 1
ATOM 656 C C . CYS A 1 80 ? -6.283 3.354 14.516 1.00 97.44 80 CYS A C 1
ATOM 658 O O . CYS A 1 80 ? -7.060 4.289 14.306 1.00 97.44 80 CYS A O 1
ATOM 660 N N . ALA A 1 81 ? -5.040 3.313 14.039 1.00 97.25 81 ALA A N 1
ATOM 661 C CA . ALA A 1 81 ? -4.571 4.203 12.990 1.00 97.25 81 ALA A CA 1
ATOM 662 C C . ALA A 1 81 ? -4.989 3.628 11.635 1.00 97.25 81 ALA A C 1
ATOM 664 O O . ALA A 1 81 ? -4.738 2.458 11.354 1.00 97.25 81 ALA A O 1
ATOM 665 N N . VAL A 1 82 ? -5.620 4.450 10.804 1.00 97.56 82 VAL A N 1
ATOM 666 C CA . VAL A 1 82 ? -6.008 4.083 9.441 1.00 97.56 82 VAL A CA 1
ATOM 667 C C . VAL A 1 82 ? -5.183 4.924 8.485 1.00 97.56 82 VAL A C 1
ATOM 669 O O . VAL A 1 82 ? -5.200 6.151 8.578 1.00 97.56 82 VAL A O 1
ATOM 672 N N . LEU A 1 83 ? -4.466 4.255 7.585 1.00 97.38 83 LEU A N 1
ATOM 673 C CA . LEU A 1 83 ? -3.532 4.851 6.638 1.00 97.38 83 LEU A CA 1
ATOM 674 C C . LEU A 1 83 ? -3.978 4.549 5.206 1.00 97.38 83 LEU A C 1
ATOM 676 O O . LEU A 1 83 ? -4.315 3.413 4.884 1.00 97.38 83 LEU A O 1
ATOM 680 N N . ALA A 1 84 ? -3.922 5.562 4.349 1.00 97.44 84 ALA A N 1
ATOM 681 C CA . ALA A 1 84 ? -3.895 5.401 2.902 1.00 97.44 84 ALA A CA 1
ATOM 682 C C . ALA A 1 84 ? -2.689 6.162 2.342 1.00 97.44 84 ALA A C 1
ATOM 684 O O . ALA A 1 84 ? -2.421 7.290 2.765 1.00 97.44 84 ALA A O 1
ATOM 685 N N . SER A 1 85 ? -1.971 5.554 1.403 1.00 96.62 85 SER A N 1
ATOM 686 C CA . SER A 1 85 ? -0.782 6.121 0.768 1.00 96.62 85 SER A CA 1
ATOM 687 C C . SER A 1 85 ? -0.762 5.809 -0.730 1.00 96.62 85 SER A C 1
ATOM 689 O O . SER A 1 85 ? -1.368 4.845 -1.193 1.00 96.62 85 SER A O 1
ATOM 691 N N . THR A 1 86 ? -0.090 6.656 -1.505 1.00 97.00 86 THR A N 1
ATOM 692 C CA . THR A 1 86 ? 0.117 6.476 -2.947 1.00 97.00 86 THR A CA 1
ATOM 693 C C . THR A 1 86 ? 1.432 7.122 -3.373 1.00 97.00 86 THR A C 1
ATOM 695 O O . THR A 1 86 ? 1.865 8.096 -2.757 1.00 97.00 86 THR A O 1
ATOM 698 N N . LEU A 1 87 ? 2.047 6.612 -4.444 1.00 97.94 87 LEU A N 1
ATOM 699 C CA . LEU A 1 87 ? 3.170 7.263 -5.133 1.00 97.94 87 LEU A CA 1
ATOM 700 C C . LEU A 1 87 ? 2.716 8.217 -6.251 1.00 97.94 87 LEU A C 1
ATOM 702 O O . LEU A 1 87 ? 3.545 8.888 -6.869 1.00 97.94 87 LEU A O 1
ATOM 706 N N . GLY A 1 88 ? 1.408 8.283 -6.507 1.00 96.81 88 GLY A N 1
ATOM 707 C CA . GLY A 1 88 ? 0.805 9.097 -7.553 1.00 96.81 88 GLY A CA 1
ATOM 708 C C . GLY A 1 88 ? 0.765 8.411 -8.923 1.00 96.81 88 GLY A C 1
ATOM 709 O O . GLY A 1 88 ? 1.624 7.612 -9.289 1.00 96.81 88 GLY A O 1
ATOM 710 N N . VAL A 1 89 ? -0.226 8.803 -9.729 1.00 96.94 89 VAL A N 1
ATOM 711 C CA . VAL A 1 89 ? -0.569 8.180 -11.026 1.00 96.94 89 VAL A CA 1
ATOM 712 C C . VAL A 1 89 ? 0.567 8.184 -12.061 1.00 96.94 89 VAL A C 1
ATOM 714 O O . VAL A 1 89 ? 0.549 7.423 -13.025 1.00 96.94 89 VAL A O 1
ATOM 717 N N . LYS A 1 90 ? 1.572 9.054 -11.899 1.00 98.31 90 LYS A N 1
ATOM 718 C CA . LYS A 1 90 ? 2.731 9.104 -12.802 1.00 98.31 90 LYS A CA 1
ATOM 719 C C . LYS A 1 90 ? 3.550 7.814 -12.755 1.00 98.31 90 LYS A C 1
ATOM 721 O O . LYS A 1 90 ? 4.061 7.417 -13.799 1.00 98.31 90 LYS A O 1
ATOM 726 N N . VAL A 1 91 ? 3.638 7.170 -11.589 1.00 98.44 91 VAL A N 1
ATOM 727 C CA . VAL A 1 91 ? 4.325 5.882 -11.428 1.00 98.44 91 VAL A CA 1
ATOM 728 C C . VAL A 1 91 ? 3.600 4.803 -12.230 1.00 98.44 91 VAL A C 1
ATOM 730 O O . VAL A 1 91 ? 4.209 4.212 -13.120 1.00 98.44 91 VAL A O 1
ATOM 733 N N . ASP A 1 92 ? 2.290 4.645 -12.024 1.00 97.81 92 ASP A N 1
ATOM 734 C CA . ASP A 1 92 ? 1.472 3.651 -12.737 1.00 97.81 92 ASP A CA 1
ATOM 735 C C . ASP A 1 92 ? 1.524 3.852 -14.257 1.00 97.81 92 ASP A C 1
ATOM 737 O O . ASP A 1 92 ? 1.734 2.910 -15.022 1.00 97.81 92 ASP A O 1
ATOM 741 N N . ASN A 1 93 ? 1.406 5.104 -14.715 1.00 98.44 93 ASN A N 1
ATOM 742 C CA . ASN A 1 93 ? 1.507 5.439 -16.136 1.00 98.44 93 ASN A CA 1
ATOM 743 C C . ASN A 1 93 ? 2.871 5.058 -16.722 1.00 98.44 93 ASN A C 1
ATOM 745 O O . ASN A 1 93 ? 2.954 4.620 -17.873 1.00 98.44 93 ASN A O 1
ATOM 749 N N . ARG A 1 94 ? 3.948 5.253 -15.955 1.00 98.62 94 ARG A N 1
ATOM 750 C CA . ARG A 1 94 ? 5.301 4.937 -16.405 1.00 98.62 94 ARG A CA 1
ATOM 751 C C . ARG A 1 94 ? 5.531 3.432 -16.470 1.00 98.62 94 ARG A C 1
ATOM 753 O O . ARG A 1 94 ? 6.058 2.969 -17.481 1.00 98.62 94 ARG A O 1
ATOM 760 N N . ILE A 1 95 ? 5.092 2.686 -15.458 1.00 98.62 95 ILE A N 1
ATOM 761 C CA . ILE A 1 95 ? 5.136 1.219 -15.453 1.00 98.62 95 ILE A CA 1
ATOM 762 C C . ILE A 1 95 ? 4.341 0.681 -16.649 1.00 98.62 95 ILE A C 1
ATOM 764 O O . ILE A 1 95 ? 4.910 -0.013 -17.487 1.00 98.62 95 ILE A O 1
ATOM 768 N N . GLY A 1 96 ? 3.090 1.117 -16.832 1.00 98.50 96 GLY A N 1
ATOM 769 C CA . GLY A 1 96 ? 2.240 0.666 -17.941 1.00 98.50 96 GLY A CA 1
ATOM 770 C C . GLY A 1 96 ? 2.755 1.039 -19.339 1.00 98.50 96 GLY A C 1
ATOM 771 O O . GLY A 1 96 ? 2.459 0.360 -20.327 1.00 98.50 96 GLY A O 1
ATOM 772 N N . TYR A 1 97 ? 3.548 2.108 -19.462 1.00 98.56 97 TYR A N 1
ATOM 773 C CA . TYR A 1 97 ? 4.294 2.386 -20.690 1.00 98.56 97 TYR A CA 1
ATOM 774 C C . TYR A 1 97 ? 5.423 1.368 -20.899 1.00 98.56 97 TYR A C 1
ATOM 776 O O . TYR A 1 97 ? 5.542 0.809 -21.991 1.00 98.56 97 TYR A O 1
ATOM 784 N N . LEU A 1 98 ? 6.241 1.123 -19.868 1.00 98.62 98 LEU A N 1
ATOM 785 C CA . LEU A 1 98 ? 7.380 0.207 -19.942 1.00 98.62 98 LEU A CA 1
ATOM 786 C C . LEU A 1 98 ? 6.943 -1.230 -20.212 1.00 98.62 98 LEU A C 1
ATOM 788 O O . LEU A 1 98 ? 7.589 -1.894 -21.010 1.00 98.62 98 LEU A O 1
ATOM 792 N N . GLU A 1 99 ? 5.806 -1.683 -19.687 1.00 98.50 99 GLU A N 1
ATOM 793 C CA . GLU A 1 99 ? 5.255 -3.013 -19.993 1.00 98.50 99 GLU A CA 1
ATOM 794 C C . GLU A 1 99 ? 5.120 -3.283 -21.505 1.00 98.50 99 GLU A C 1
ATOM 796 O O . GLU A 1 99 ? 5.148 -4.431 -21.943 1.00 98.50 99 GLU A O 1
ATOM 801 N N . ARG A 1 100 ? 4.994 -2.233 -22.328 1.00 98.19 100 ARG A N 1
ATOM 802 C CA . ARG A 1 100 ? 4.852 -2.345 -23.789 1.00 98.19 100 ARG A CA 1
ATOM 803 C C . ARG A 1 100 ? 6.171 -2.274 -24.548 1.00 98.19 100 ARG A C 1
ATOM 805 O O . ARG A 1 100 ? 6.227 -2.747 -25.680 1.00 98.19 100 ARG A O 1
ATOM 812 N N . VAL A 1 101 ? 7.193 -1.635 -23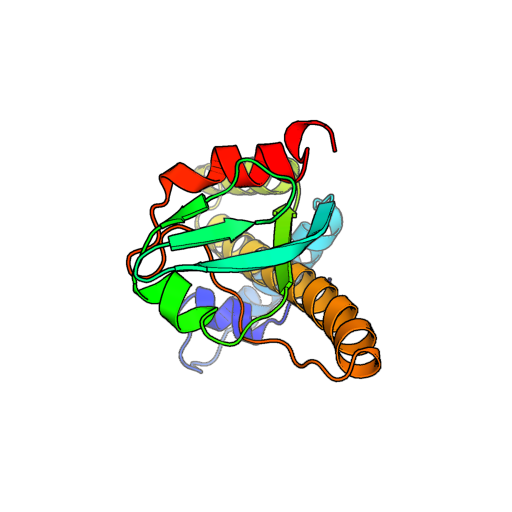.978 1.00 98.06 101 VAL A N 1
ATOM 813 C CA . VAL A 1 101 ? 8.441 -1.312 -24.696 1.00 98.06 101 VAL A CA 1
ATOM 814 C C . VAL A 1 101 ? 9.689 -1.940 -24.078 1.00 98.06 101 VAL A C 1
ATOM 816 O O . VAL A 1 101 ? 10.674 -2.130 -24.782 1.00 98.06 101 VAL A O 1
ATOM 819 N N . ASP A 1 102 ? 9.647 -2.267 -22.789 1.00 98.12 102 ASP A N 1
ATOM 820 C CA . ASP A 1 102 ? 10.730 -2.854 -22.005 1.00 98.12 102 ASP A CA 1
ATOM 821 C C . ASP A 1 102 ? 10.160 -3.546 -20.751 1.00 98.12 102 ASP A C 1
ATOM 823 O O . ASP A 1 102 ? 10.061 -2.964 -19.666 1.00 98.12 102 ASP A O 1
ATOM 827 N N . MET A 1 103 ? 9.766 -4.812 -20.916 1.00 97.69 103 MET A N 1
ATOM 828 C CA . MET A 1 103 ? 9.158 -5.611 -19.847 1.00 97.69 103 MET A CA 1
ATOM 829 C C . MET A 1 103 ? 10.100 -5.805 -18.650 1.00 97.69 103 MET A C 1
ATOM 831 O O . MET A 1 103 ? 9.661 -5.795 -17.503 1.00 97.69 103 MET A O 1
ATOM 835 N N . THR A 1 104 ? 11.402 -5.960 -18.900 1.00 96.75 104 THR A N 1
ATOM 836 C CA . THR A 1 104 ? 12.395 -6.142 -17.833 1.00 96.75 104 THR A CA 1
ATOM 837 C C . THR A 1 104 ? 12.453 -4.903 -16.949 1.00 96.75 104 THR A C 1
ATOM 839 O O . THR A 1 104 ? 12.366 -5.005 -15.726 1.00 96.75 104 THR A O 1
ATOM 842 N N . ARG A 1 105 ? 12.545 -3.719 -17.562 1.00 98.25 105 ARG A N 1
ATOM 843 C CA . ARG A 1 105 ? 12.565 -2.452 -16.832 1.00 98.25 105 ARG A CA 1
ATOM 844 C C . ARG A 1 105 ? 11.231 -2.159 -16.152 1.00 98.25 105 ARG A C 1
ATOM 846 O O . ARG A 1 105 ? 11.245 -1.598 -15.064 1.00 98.25 105 ARG A O 1
ATOM 853 N N . ALA A 1 106 ? 10.102 -2.567 -16.739 1.00 98.56 106 ALA A N 1
ATOM 854 C CA . ALA A 1 106 ? 8.788 -2.456 -16.104 1.00 98.56 106 ALA A CA 1
ATOM 855 C C . ALA A 1 106 ? 8.735 -3.212 -14.768 1.00 98.56 106 ALA A C 1
ATOM 857 O O . ALA A 1 106 ? 8.375 -2.623 -13.754 1.00 98.56 106 ALA A O 1
ATOM 858 N N . LEU A 1 107 ? 9.177 -4.476 -14.754 1.00 98.19 107 LEU A N 1
ATOM 859 C CA . LEU A 1 107 ? 9.218 -5.303 -13.542 1.00 98.19 107 LEU A CA 1
ATOM 860 C C . LEU A 1 107 ? 10.149 -4.725 -12.470 1.00 98.19 107 LEU A C 1
ATOM 862 O O . LEU A 1 107 ? 9.815 -4.721 -11.288 1.00 98.19 107 LEU A O 1
ATOM 866 N N . ILE A 1 108 ? 11.320 -4.222 -12.872 1.00 98.44 108 ILE A N 1
ATOM 867 C CA . ILE A 1 108 ? 12.268 -3.601 -11.938 1.00 98.44 108 ILE A CA 1
ATOM 868 C C . ILE A 1 108 ? 11.691 -2.303 -11.368 1.00 98.44 108 ILE A C 1
ATOM 870 O O . ILE A 1 108 ? 11.791 -2.072 -10.163 1.00 98.44 108 ILE A O 1
ATOM 874 N N . LEU A 1 109 ? 11.067 -1.470 -12.205 1.00 98.69 109 LEU A N 1
ATOM 875 C CA . LEU A 1 109 ? 10.452 -0.222 -11.770 1.00 98.69 109 LEU A CA 1
ATOM 876 C C . LEU A 1 109 ? 9.273 -0.477 -10.816 1.00 98.69 109 LEU A C 1
ATOM 878 O O . LEU A 1 109 ? 9.167 0.211 -9.805 1.00 98.69 109 LEU A O 1
ATOM 882 N N . ASP A 1 110 ? 8.446 -1.490 -11.083 1.00 98.62 110 ASP A N 1
ATOM 883 C CA . ASP A 1 110 ? 7.344 -1.914 -10.207 1.00 98.62 110 ASP A CA 1
ATOM 884 C C . ASP A 1 110 ? 7.841 -2.451 -8.850 1.00 98.62 110 ASP A C 1
ATOM 886 O O . ASP A 1 110 ? 7.333 -2.080 -7.788 1.00 98.62 110 ASP A O 1
ATOM 890 N N . ALA A 1 111 ? 8.928 -3.230 -8.844 1.00 98.50 111 ALA A N 1
ATOM 891 C CA . ALA A 1 111 ? 9.584 -3.655 -7.606 1.00 98.50 111 ALA A CA 1
ATOM 892 C C . ALA A 1 111 ? 10.157 -2.462 -6.809 1.00 98.50 111 ALA A C 1
ATOM 894 O O . ALA A 1 111 ? 10.055 -2.425 -5.580 1.00 98.50 111 ALA A O 1
ATOM 895 N N . CYS A 1 112 ? 10.720 -1.458 -7.494 1.00 98.69 112 CYS A N 1
ATOM 896 C CA . CYS A 1 112 ? 11.169 -0.213 -6.863 1.00 98.69 112 CYS A CA 1
ATOM 897 C C . CYS A 1 112 ? 9.994 0.595 -6.292 1.00 98.69 112 CYS A C 1
ATOM 899 O O . CYS A 1 112 ? 10.104 1.123 -5.187 1.00 98.69 112 CYS A O 1
ATOM 901 N N . ALA A 1 113 ? 8.870 0.675 -7.012 1.00 98.62 113 ALA A N 1
ATOM 902 C CA . ALA A 1 113 ? 7.640 1.314 -6.547 1.00 98.62 113 ALA A CA 1
ATOM 903 C C . ALA A 1 113 ? 7.066 0.611 -5.304 1.00 98.62 113 ALA A C 1
ATOM 905 O O . ALA A 1 113 ? 6.677 1.274 -4.343 1.00 98.62 113 ALA A O 1
ATOM 906 N N . THR A 1 114 ? 7.084 -0.722 -5.276 1.00 98.25 114 THR A N 1
ATOM 907 C CA . THR A 1 114 ? 6.650 -1.514 -4.115 1.00 98.25 114 THR A CA 1
ATOM 908 C C . THR A 1 114 ? 7.477 -1.178 -2.871 1.00 98.25 114 THR A C 1
ATOM 910 O O . THR A 1 114 ? 6.930 -0.877 -1.812 1.00 98.25 114 THR A O 1
ATOM 913 N N . GLU A 1 115 ? 8.804 -1.149 -2.988 1.00 98.44 115 GLU A N 1
ATOM 914 C CA . GLU A 1 115 ? 9.663 -0.788 -1.855 1.00 98.44 115 GLU A CA 1
ATOM 915 C C . GLU A 1 115 ? 9.522 0.694 -1.456 1.00 98.44 115 GLU A C 1
ATOM 917 O O . GLU A 1 115 ? 9.552 1.044 -0.275 1.00 98.44 115 GLU A O 1
ATOM 922 N N . ALA A 1 116 ? 9.314 1.582 -2.430 1.00 98.50 116 ALA A N 1
ATOM 923 C CA . ALA A 1 116 ? 9.075 2.998 -2.183 1.00 98.50 116 ALA A CA 1
ATOM 924 C C . ALA A 1 116 ? 7.808 3.247 -1.347 1.00 98.50 116 ALA A C 1
ATOM 926 O O . ALA A 1 116 ? 7.855 4.027 -0.389 1.00 98.50 116 ALA A O 1
ATOM 927 N N . ILE A 1 117 ? 6.689 2.585 -1.673 1.00 98.19 117 ILE A N 1
ATOM 928 C CA . ILE A 1 117 ? 5.443 2.755 -0.915 1.00 98.19 117 ILE A CA 1
ATOM 929 C C . ILE A 1 117 ? 5.551 2.156 0.493 1.00 98.19 117 ILE A C 1
ATOM 931 O O . ILE A 1 117 ? 5.075 2.770 1.449 1.00 98.19 117 ILE A O 1
ATOM 935 N N . GLU A 1 118 ? 6.259 1.033 0.656 1.00 97.50 118 GLU A N 1
ATOM 936 C CA . GLU A 1 118 ? 6.539 0.453 1.975 1.00 97.50 118 GLU A CA 1
ATOM 937 C C . GLU A 1 118 ? 7.408 1.374 2.838 1.00 97.50 118 GLU A C 1
ATOM 939 O O . GLU A 1 118 ? 7.110 1.575 4.018 1.00 97.50 118 GLU A O 1
ATOM 944 N N . SER A 1 119 ? 8.431 2.015 2.257 1.00 97.38 119 SER A N 1
ATOM 945 C CA . SER A 1 119 ? 9.234 3.022 2.962 1.00 97.38 119 SER A CA 1
ATOM 946 C C . SER A 1 119 ? 8.377 4.178 3.479 1.00 97.38 119 SER A C 1
ATOM 948 O O . SER A 1 119 ? 8.597 4.621 4.604 1.00 97.38 119 SER A O 1
ATOM 950 N N . ILE A 1 120 ? 7.405 4.661 2.701 1.00 97.31 120 ILE A N 1
ATOM 951 C CA . ILE A 1 120 ? 6.499 5.736 3.137 1.00 97.31 120 ILE A CA 1
ATOM 952 C C . ILE A 1 120 ? 5.598 5.247 4.274 1.00 97.31 120 ILE A C 1
ATOM 954 O O . ILE A 1 120 ? 5.439 5.941 5.277 1.00 97.31 120 ILE A O 1
ATOM 958 N N . CYS A 1 121 ? 5.033 4.045 4.156 1.00 97.19 121 CYS A N 1
ATOM 959 C CA . CYS A 1 121 ? 4.210 3.456 5.210 1.00 97.19 121 CYS A CA 1
ATOM 960 C C . CYS A 1 121 ? 4.991 3.270 6.521 1.00 97.19 121 CYS A C 1
ATOM 962 O O . CYS A 1 121 ? 4.453 3.561 7.589 1.00 97.19 121 CYS A O 1
ATOM 964 N N . ASN A 1 122 ? 6.259 2.854 6.444 1.00 96.44 122 ASN A N 1
ATOM 965 C CA . ASN A 1 122 ? 7.154 2.753 7.599 1.00 96.44 122 ASN A CA 1
ATOM 966 C C . ASN A 1 122 ? 7.417 4.123 8.242 1.00 96.44 122 ASN A C 1
ATOM 968 O O . ASN A 1 122 ? 7.304 4.250 9.458 1.00 96.44 122 ASN A O 1
ATOM 972 N N . GLU A 1 123 ? 7.702 5.160 7.443 1.00 95.56 123 GLU A N 1
ATOM 973 C CA . GLU A 1 123 ? 7.904 6.527 7.949 1.00 95.56 123 GLU A CA 1
ATOM 974 C C . GLU A 1 123 ? 6.658 7.044 8.701 1.00 95.56 123 GLU A C 1
ATOM 976 O O . GLU A 1 123 ? 6.776 7.645 9.772 1.00 95.56 123 GLU A O 1
ATOM 981 N N . VAL A 1 124 ? 5.452 6.775 8.183 1.00 95.81 124 VAL A N 1
ATOM 982 C CA . VAL A 1 124 ? 4.196 7.155 8.854 1.00 95.81 124 VAL A CA 1
ATOM 983 C C . VAL A 1 124 ? 3.982 6.356 10.141 1.00 95.81 124 VAL A C 1
ATOM 985 O O . VAL A 1 124 ? 3.616 6.936 11.163 1.00 95.81 124 VAL A O 1
ATOM 988 N N . GLU A 1 125 ? 4.228 5.045 10.118 1.00 95.62 125 GLU A N 1
ATOM 989 C CA . GLU A 1 125 ? 4.121 4.180 11.296 1.00 95.62 125 GLU A CA 1
ATOM 990 C C . GLU A 1 125 ? 5.061 4.630 12.426 1.00 95.62 125 GLU A C 1
ATOM 992 O O . GLU A 1 125 ? 4.639 4.767 13.579 1.00 95.62 125 GLU A O 1
ATOM 997 N N . ASP A 1 126 ? 6.317 4.932 12.094 1.00 94.31 126 ASP A N 1
ATOM 998 C CA . ASP A 1 126 ? 7.303 5.447 13.043 1.00 94.31 126 ASP A CA 1
ATOM 999 C C . ASP A 1 126 ? 6.837 6.772 13.667 1.00 94.31 126 ASP A C 1
ATOM 1001 O O . ASP A 1 126 ? 6.968 6.975 14.879 1.00 94.31 126 ASP A O 1
ATOM 1005 N N . GLY A 1 127 ? 6.206 7.636 12.863 1.00 94.88 127 GLY A N 1
ATOM 1006 C CA . GLY A 1 127 ? 5.593 8.883 13.318 1.00 94.88 127 GLY A CA 1
ATOM 1007 C C . GLY A 1 127 ? 4.428 8.700 14.299 1.00 94.88 127 GLY A C 1
ATOM 1008 O O . GLY A 1 127 ? 4.178 9.589 15.114 1.00 94.88 127 GLY A O 1
ATOM 1009 N N . ILE A 1 128 ? 3.737 7.555 14.272 1.00 95.56 128 ILE A N 1
ATOM 1010 C CA . ILE A 1 128 ? 2.641 7.215 15.200 1.00 95.56 128 ILE A CA 1
ATOM 1011 C C . ILE A 1 128 ? 3.181 6.618 16.507 1.00 95.56 128 ILE A C 1
ATOM 1013 O O . ILE A 1 128 ? 2.582 6.809 17.571 1.00 95.56 128 ILE A O 1
ATOM 1017 N N . ARG A 1 129 ? 4.328 5.928 16.456 1.00 95.19 129 ARG A N 1
ATOM 1018 C CA . ARG A 1 129 ? 4.889 5.196 17.602 1.00 95.19 129 ARG A CA 1
ATOM 1019 C C . ARG A 1 129 ? 5.215 6.106 18.787 1.00 95.19 129 ARG A C 1
ATOM 1021 O O . ARG A 1 129 ? 4.877 5.784 19.924 1.00 95.19 129 ARG A O 1
ATOM 1028 N N . GLU A 1 130 ? 5.843 7.251 18.539 1.00 90.25 130 GLU A N 1
ATOM 1029 C CA . GLU A 1 130 ? 6.226 8.186 19.607 1.00 90.25 130 GLU A CA 1
ATOM 1030 C C . GLU A 1 130 ? 5.017 8.837 20.315 1.00 90.25 130 GLU A C 1
ATOM 1032 O O . GLU A 1 130 ? 4.977 8.825 21.549 1.00 90.25 130 GLU A O 1
ATOM 1037 N N . PRO A 1 131 ? 3.995 9.358 19.606 1.00 92.25 131 PRO A N 1
ATOM 1038 C CA . PRO A 1 131 ? 2.732 9.764 20.225 1.00 92.25 131 PRO A CA 1
ATOM 1039 C C . PRO A 1 131 ? 2.062 8.649 21.037 1.00 92.25 131 PRO A C 1
ATOM 1041 O O . PRO A 1 131 ? 1.679 8.887 22.181 1.00 92.25 131 PRO A O 1
ATOM 1044 N N . ALA A 1 132 ? 1.983 7.427 20.497 1.00 95.06 132 ALA A N 1
ATOM 1045 C CA . ALA A 1 132 ? 1.374 6.293 21.194 1.00 95.06 132 ALA A CA 1
ATOM 1046 C C . ALA A 1 132 ? 2.090 5.980 22.521 1.00 95.06 132 ALA A C 1
ATOM 1048 O O . ALA A 1 132 ? 1.442 5.836 23.560 1.00 95.06 132 ALA A O 1
ATOM 1049 N N . ARG A 1 133 ? 3.430 5.976 22.521 1.00 95.00 133 ARG A N 1
ATOM 1050 C CA . ARG A 1 133 ? 4.244 5.755 23.729 1.00 95.00 133 ARG A CA 1
ATOM 1051 C C . ARG A 1 133 ? 3.993 6.794 24.816 1.00 95.00 133 ARG A C 1
ATOM 1053 O O . ARG A 1 133 ? 3.934 6.439 25.992 1.00 95.00 133 ARG A O 1
ATOM 1060 N N . LYS A 1 134 ? 3.807 8.066 24.447 1.00 94.25 134 LYS A N 1
ATOM 1061 C CA . LYS A 1 134 ? 3.475 9.142 25.402 1.00 94.25 134 LYS A CA 1
ATOM 1062 C C . LYS A 1 134 ? 2.118 8.931 26.078 1.00 94.25 134 LYS A C 1
ATOM 1064 O O . LYS A 1 134 ? 1.931 9.382 27.203 1.00 94.25 134 LYS A O 1
ATOM 1069 N N . GLU A 1 135 ? 1.204 8.215 25.428 1.00 94.81 135 GLU A N 1
ATOM 1070 C CA . GLU A 1 135 ? -0.087 7.796 25.988 1.00 94.81 135 GLU A CA 1
ATOM 1071 C C . GLU A 1 135 ? -0.017 6.448 26.737 1.00 94.81 135 GLU A C 1
ATOM 1073 O O . GLU A 1 135 ? -1.042 5.930 27.186 1.00 94.81 135 GLU A O 1
ATOM 1078 N N . GLY A 1 136 ? 1.177 5.862 26.893 1.00 96.25 136 GLY A N 1
ATOM 1079 C CA . GLY A 1 136 ? 1.358 4.544 27.507 1.00 96.25 136 GLY A CA 1
ATOM 1080 C C . GLY A 1 136 ? 0.827 3.394 26.645 1.00 96.25 136 GLY A C 1
ATOM 1081 O O . GLY A 1 136 ? 0.445 2.352 27.180 1.00 96.25 136 GLY A O 1
ATOM 1082 N N . LEU A 1 137 ? 0.756 3.596 25.327 1.00 95.88 137 LEU A N 1
ATOM 1083 C CA . LEU A 1 137 ? 0.349 2.605 24.335 1.00 95.88 137 LEU A CA 1
ATOM 1084 C C . LEU A 1 137 ? 1.562 2.113 23.534 1.00 95.88 137 LEU A C 1
ATOM 1086 O O . LEU A 1 137 ? 2.601 2.771 23.479 1.00 95.88 137 LEU A O 1
ATOM 1090 N N . ASP A 1 138 ? 1.394 0.969 22.878 1.00 95.00 138 ASP A N 1
ATOM 1091 C CA . ASP A 1 138 ? 2.303 0.470 21.845 1.00 95.00 138 ASP A CA 1
ATOM 1092 C C . ASP A 1 138 ? 1.516 0.232 20.550 1.00 95.00 138 ASP A C 1
ATOM 1094 O O . ASP A 1 138 ? 0.280 0.193 20.570 1.00 95.00 138 ASP A O 1
ATOM 1098 N N . ILE A 1 139 ? 2.221 0.091 19.430 1.00 95.38 139 ILE A N 1
ATOM 1099 C CA . ILE A 1 139 ? 1.616 -0.186 18.123 1.00 95.38 139 ILE A CA 1
ATOM 1100 C C . ILE A 1 139 ? 1.861 -1.640 17.713 1.00 95.38 139 ILE A C 1
ATOM 1102 O O . ILE A 1 139 ? 2.902 -2.222 18.009 1.00 95.38 139 ILE A O 1
ATOM 1106 N N . ASN A 1 140 ? 0.889 -2.238 17.032 1.00 94.06 140 ASN A N 1
ATOM 1107 C CA . ASN A 1 140 ? 1.024 -3.551 16.406 1.00 94.06 140 ASN A CA 1
ATOM 1108 C C . ASN A 1 140 ? 1.475 -3.406 14.933 1.00 94.06 140 ASN A C 1
ATOM 1110 O O . ASN A 1 140 ? 1.716 -2.300 14.456 1.00 94.06 140 ASN A O 1
ATOM 1114 N N . TYR A 1 141 ? 1.635 -4.529 14.224 1.00 94.25 141 TYR A N 1
ATOM 1115 C CA . TYR A 1 141 ? 2.019 -4.543 12.804 1.00 94.25 141 TYR A CA 1
ATOM 1116 C C . TYR A 1 141 ? 0.867 -4.097 11.886 1.00 94.25 141 TYR A C 1
ATOM 1118 O O . TYR A 1 141 ? -0.297 -4.256 12.238 1.00 94.25 141 TYR A O 1
ATOM 1126 N N . ARG A 1 142 ? 1.168 -3.584 10.684 1.00 95.94 142 ARG A N 1
ATOM 1127 C CA . ARG A 1 142 ? 0.137 -3.163 9.713 1.00 95.94 142 ARG A CA 1
ATOM 1128 C C . ARG A 1 142 ? -0.720 -4.332 9.221 1.00 95.94 142 ARG A C 1
ATOM 1130 O O . ARG A 1 142 ? -0.214 -5.425 8.972 1.00 95.94 142 ARG A O 1
ATOM 1137 N N . TYR A 1 143 ? -2.009 -4.067 9.010 1.00 96.94 143 TYR A N 1
ATOM 1138 C CA . TYR A 1 143 ? -2.980 -5.023 8.480 1.00 96.94 143 TYR A CA 1
ATOM 1139 C C . TYR A 1 143 ? -3.869 -4.340 7.435 1.00 96.94 143 TYR A C 1
ATOM 1141 O O . TYR A 1 143 ? -4.459 -3.297 7.716 1.00 96.94 143 TYR A O 1
ATOM 1149 N N . SER A 1 144 ? -3.977 -4.928 6.244 1.00 96.69 144 SER A N 1
ATOM 1150 C CA . SER A 1 144 ? -4.676 -4.339 5.096 1.00 96.69 144 SER A CA 1
ATOM 1151 C C . SER A 1 144 ? -5.892 -5.175 4.678 1.00 96.69 144 SER A C 1
ATOM 1153 O O . SER A 1 144 ? -5.881 -6.398 4.848 1.00 96.69 144 SER A O 1
ATOM 1155 N N . PRO A 1 145 ? -6.941 -4.557 4.104 1.00 96.94 145 PRO A N 1
ATOM 1156 C CA . PRO A 1 145 ? -8.037 -5.286 3.467 1.00 96.94 145 PRO A CA 1
ATOM 1157 C C . PRO A 1 145 ? -7.550 -6.323 2.451 1.00 96.94 145 PRO A C 1
ATOM 1159 O O . PRO A 1 145 ? -6.658 -6.037 1.657 1.00 96.94 145 PRO A O 1
ATOM 1162 N N . GLY A 1 146 ? -8.150 -7.515 2.461 1.00 96.50 146 GLY A N 1
ATOM 1163 C CA . GLY A 1 146 ? -7.720 -8.654 1.645 1.00 96.50 146 GLY A CA 1
ATOM 1164 C C . GLY A 1 146 ? -6.760 -9.618 2.353 1.00 96.50 146 GLY A C 1
ATOM 1165 O O . GLY A 1 146 ? -6.558 -10.725 1.857 1.00 96.50 146 GLY A O 1
ATOM 1166 N N . TYR A 1 147 ? -6.205 -9.254 3.515 1.00 95.06 147 TYR A N 1
ATOM 1167 C CA . TYR A 1 147 ? -5.514 -10.205 4.389 1.00 95.06 147 TYR A CA 1
ATOM 1168 C C . TYR A 1 147 ? -6.485 -10.986 5.275 1.00 95.06 147 TYR A C 1
ATOM 1170 O O . TYR A 1 147 ? -7.499 -10.452 5.724 1.00 95.06 147 TYR A O 1
ATOM 1178 N N . GLY A 1 148 ? -6.130 -12.247 5.551 1.00 95.81 148 GLY A N 1
ATOM 1179 C CA . GLY A 1 148 ? -6.915 -13.146 6.398 1.00 95.81 148 GLY A CA 1
ATOM 1180 C C . GLY A 1 148 ? -8.370 -13.227 5.947 1.00 95.81 148 GLY A C 1
ATOM 1181 O O . GLY A 1 148 ? -8.647 -13.471 4.773 1.00 95.81 148 GLY A O 1
ATOM 1182 N N . ASP A 1 149 ? -9.290 -12.999 6.881 1.00 96.81 149 ASP A N 1
ATOM 1183 C CA . ASP A 1 149 ? -10.724 -12.895 6.610 1.00 96.81 149 ASP A CA 1
ATOM 1184 C C . ASP A 1 149 ? -11.271 -11.455 6.555 1.00 96.81 149 ASP A C 1
ATOM 1186 O O . ASP A 1 149 ? -12.491 -11.288 6.537 1.00 96.81 149 ASP A O 1
ATOM 1190 N N . LEU A 1 150 ? -10.411 -10.425 6.476 1.00 97.69 150 LEU A N 1
ATOM 1191 C CA . LEU A 1 150 ? -10.835 -9.030 6.291 1.00 97.69 150 LEU A CA 1
ATOM 1192 C C . LEU A 1 150 ? -11.220 -8.769 4.821 1.00 97.69 150 LEU A C 1
ATOM 1194 O O . LEU A 1 150 ? -10.345 -8.782 3.947 1.00 97.69 150 LEU A O 1
ATOM 1198 N N . PRO A 1 151 ? -12.495 -8.463 4.520 1.00 96.88 151 PRO A N 1
ATOM 1199 C CA . PRO A 1 151 ? -12.950 -8.279 3.148 1.00 96.88 151 PRO A CA 1
ATOM 1200 C C . PRO A 1 151 ? -12.271 -7.111 2.427 1.00 96.88 151 PRO A C 1
ATOM 1202 O O . PRO A 1 151 ? -12.116 -6.019 2.971 1.00 96.88 151 PRO A O 1
ATOM 1205 N N . ILE A 1 152 ? -11.914 -7.324 1.159 1.00 97.06 152 ILE A N 1
ATOM 1206 C CA . ILE A 1 152 ? -11.306 -6.299 0.296 1.00 97.06 152 ILE A CA 1
ATOM 1207 C C . ILE A 1 152 ? -12.283 -5.167 -0.078 1.00 97.06 152 ILE A C 1
ATOM 1209 O O . ILE A 1 152 ? -11.858 -4.065 -0.430 1.00 97.06 152 ILE A O 1
ATOM 1213 N N . ASP A 1 153 ? -13.590 -5.422 0.022 1.00 96.81 153 ASP A N 1
ATOM 1214 C CA . ASP A 1 153 ? -14.673 -4.487 -0.306 1.00 96.81 153 ASP A CA 1
ATOM 1215 C C . ASP A 1 153 ? -14.849 -3.358 0.724 1.00 96.81 153 ASP A C 1
ATOM 1217 O O . ASP A 1 153 ? -15.576 -2.400 0.468 1.00 96.81 153 ASP A O 1
ATOM 1221 N N . VAL A 1 154 ? -14.138 -3.412 1.856 1.00 96.94 154 VAL A N 1
ATOM 1222 C CA . VAL A 1 154 ? -14.139 -2.345 2.867 1.00 96.94 154 VAL A CA 1
ATOM 1223 C C . VAL A 1 154 ? -13.317 -1.119 2.440 1.00 96.94 154 VAL A C 1
ATOM 1225 O O . VAL A 1 154 ? -13.475 -0.039 3.010 1.00 96.94 154 VAL A O 1
ATOM 1228 N N . GLN A 1 155 ? -12.455 -1.244 1.424 1.00 96.69 155 GLN A N 1
ATOM 1229 C CA . GLN A 1 155 ? -11.550 -0.170 0.989 1.00 96.69 155 GLN A CA 1
ATOM 1230 C C . GLN A 1 155 ? -12.247 1.170 0.673 1.00 96.69 155 GLN A C 1
ATOM 1232 O O . GLN A 1 155 ? -11.778 2.192 1.177 1.00 96.69 155 GLN A O 1
ATOM 1237 N N . PRO A 1 156 ? -13.380 1.231 -0.061 1.00 96.00 156 PRO A N 1
ATOM 1238 C CA . PRO A 1 156 ? -14.076 2.497 -0.304 1.00 96.00 156 PRO A CA 1
ATOM 1239 C C . PRO A 1 156 ? -14.554 3.173 0.989 1.00 96.00 156 PRO A C 1
ATOM 1241 O O . PRO A 1 156 ? -14.534 4.398 1.100 1.00 96.00 156 PRO A O 1
ATOM 1244 N N . HIS A 1 157 ? -14.941 2.391 2.003 1.00 96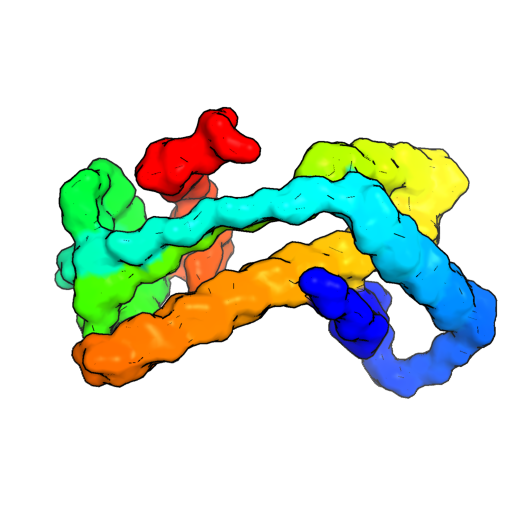.12 157 HIS A N 1
ATOM 1245 C CA . HIS A 1 157 ? -15.334 2.929 3.307 1.00 96.12 157 HIS A CA 1
ATOM 1246 C C . HIS A 1 157 ? -14.140 3.517 4.068 1.00 96.12 157 HIS A C 1
ATOM 1248 O O . HIS A 1 157 ? -14.276 4.573 4.688 1.00 96.12 157 HIS A O 1
ATOM 1254 N N . ILE A 1 158 ? -12.969 2.875 3.980 1.00 96.94 158 ILE A N 1
ATOM 1255 C CA . ILE A 1 158 ? -11.708 3.398 4.525 1.00 96.94 158 ILE A CA 1
ATOM 1256 C C . ILE A 1 158 ? -11.353 4.736 3.867 1.00 96.94 158 ILE A C 1
ATOM 1258 O O . ILE A 1 158 ? -11.130 5.725 4.568 1.00 96.94 158 ILE A O 1
ATOM 1262 N N . LEU A 1 159 ? -11.360 4.794 2.532 1.00 96.44 159 LEU A N 1
ATOM 1263 C CA . LEU A 1 159 ? -11.036 6.013 1.785 1.00 96.44 159 LEU A CA 1
ATOM 1264 C C . LEU A 1 159 ? -12.004 7.159 2.104 1.00 96.44 159 LEU A C 1
ATOM 1266 O O . LEU A 1 159 ? -11.569 8.301 2.261 1.00 96.44 159 LEU A O 1
ATOM 1270 N N . ASN A 1 160 ? -13.296 6.859 2.264 1.00 95.06 160 ASN A N 1
ATOM 1271 C CA . ASN A 1 160 ? -14.310 7.843 2.639 1.00 95.06 160 ASN A CA 1
ATOM 1272 C C . ASN A 1 160 ? -14.063 8.412 4.047 1.00 95.06 160 ASN A C 1
ATOM 1274 O O . ASN A 1 160 ? -14.015 9.630 4.213 1.00 95.06 160 ASN A O 1
ATOM 1278 N N . VAL A 1 161 ? -13.821 7.556 5.047 1.00 95.88 161 VAL A N 1
ATOM 1279 C CA . VAL A 1 161 ? -13.536 7.999 6.426 1.00 95.88 161 VAL A CA 1
ATOM 1280 C C . VAL A 1 161 ? -12.249 8.816 6.523 1.00 95.88 161 VAL A C 1
ATOM 1282 O O . VAL A 1 161 ? -12.170 9.762 7.309 1.00 95.88 161 VAL A O 1
ATOM 1285 N N . LEU A 1 162 ? -11.250 8.496 5.703 1.00 95.62 162 LEU A N 1
ATOM 1286 C CA . LEU A 1 162 ? -10.042 9.306 5.582 1.00 95.62 162 LEU A CA 1
ATOM 1287 C C . LEU A 1 162 ? -10.257 10.578 4.753 1.00 95.62 162 LEU A C 1
ATOM 1289 O O . LEU A 1 162 ? -9.421 11.475 4.804 1.00 95.62 162 LEU A O 1
ATOM 1293 N N . ASN A 1 163 ? -11.361 10.687 4.009 1.00 92.50 163 ASN A N 1
ATOM 1294 C CA . ASN A 1 163 ? -11.591 11.723 3.001 1.00 92.50 163 ASN A CA 1
ATOM 1295 C C . ASN A 1 163 ? -10.418 11.797 1.998 1.00 92.50 163 ASN A C 1
ATOM 1297 O O . ASN A 1 163 ? -9.979 12.880 1.606 1.00 92.50 163 ASN A O 1
ATOM 1301 N N . ALA A 1 164 ? -9.897 10.623 1.623 1.00 89.50 164 ALA A N 1
ATOM 1302 C CA . ALA A 1 164 ? -8.699 10.462 0.803 1.00 89.50 164 ALA A CA 1
ATOM 1303 C C . ALA A 1 164 ? -8.913 10.905 -0.653 1.00 89.50 164 ALA A C 1
ATOM 1305 O O . ALA A 1 164 ? -7.996 11.426 -1.264 1.00 89.50 164 ALA A O 1
ATOM 1306 N N . GLU A 1 165 ? -10.134 10.797 -1.188 1.00 78.94 165 GLU A N 1
ATOM 1307 C CA . GLU A 1 165 ? -10.459 11.209 -2.568 1.00 78.94 165 GLU A CA 1
ATOM 1308 C C . GLU A 1 165 ? -10.273 12.716 -2.832 1.00 78.94 165 GLU A C 1
ATOM 1310 O O . GLU A 1 165 ? -10.235 13.149 -3.982 1.00 78.94 165 GLU A O 1
ATOM 1315 N N . LYS A 1 166 ? -10.193 13.536 -1.776 1.00 71.38 166 LYS A N 1
ATOM 1316 C CA . LYS A 1 166 ? -10.067 15.000 -1.872 1.00 71.38 166 LYS A CA 1
ATOM 1317 C C . LYS A 1 166 ? -8.638 15.507 -1.653 1.00 71.38 166 LYS A C 1
ATOM 1319 O O . LYS A 1 166 ? -8.456 16.723 -1.561 1.00 71.38 166 LYS A O 1
ATOM 1324 N N . LYS A 1 167 ? -7.656 14.616 -1.504 1.00 57.97 167 LYS A N 1
ATOM 1325 C CA . LYS A 1 167 ? -6.252 14.942 -1.219 1.00 57.97 167 LYS A CA 1
ATOM 1326 C C . LYS A 1 167 ? -5.320 14.273 -2.218 1.00 57.97 167 LYS A C 1
ATOM 1328 O O . LYS A 1 167 ? -4.326 14.929 -2.602 1.00 57.97 167 LYS A O 1
#

Radius of gyration: 18.51 Å; chains: 1; bounding box: 46×30×52 Å

Foldseek 3Di:
DDQDVVQLCVLVVDDPDDDDPVVVVLLVVLLVVLVVQFPKDKFKDKFFWDADQFWIDGPPAPAIWGGNVVSVQCVPPRMDIQMDMDRDVSLVVVLVVCVVVPVPSSSSNVSRRVRVRVVVVVVVQVVVQVVQVVVVHGDDDDDDAPPDPGHVVSVVRSCVVRVVVVD

InterPro domains:
  IPR037010 Vitamin B12-dependent methionine synthase, activation domain superfamily [SSF56507] (8-166)

Sequence (167 aa):
MNINKNEVLRYLGYKNQPIDENLNELIDSCIDEIKEISDPRYICNIFDVKVFENEVQLSNTNLTLRGRDITNHLRNSKKCAVLASTLGVKVDNRIGYLERVDMTRALILDACATEAIESICNEVEDGIREPARKEGLDINYRYSPGYGDLPIDVQPHILNVLNAEKK